Protein 6I31 (pdb70)

Nearest PDB structures (foldseek):
  6i31-assembly1_A  TM=1.019E+00  e=2.380E-09  Rhipicephalus sanguineus
  6i31-assembly2_B  TM=8.993E-01  e=2.709E-07  Rhipicephalus sanguineus
  6qjb-assembly1_A  TM=8.035E-01  e=1.403E-04  Rhipicephalus sanguineus
  6i31-assembly2_B  TM=1.023E+00  e=2.689E-08  Rhipicephalus sanguineus
  6i31-assembly1_A  TM=8.993E-01  e=1.744E-07  Rhipicephalus sanguineus

Radius of gyration: 15.14 Å; Cα contacts (8 Å, |Δi|>4): 186; chains: 2; bounding box: 41×32×37 Å

Organism: Rhipicephalus sanguineus (NCBI:txid34632)

Foldseek 3Di:
DPVQKDKAFPPAKDFPPDPPEDPQWDFDDDDPGRIGGIIHMDGDDDDDDPDDDD/DCPLQKDKDFPPAKDFPPDPPEDPQWDFDDDDPDRIGGIIHMDTD

Secondary structure (DSSP, 8-state):
-GGGEEEEEEEEEEETTS--SPTT-EEE--TT-SEEEEEEEEE------S----/--GGGEEEEEEEEEEETTS--SPTT-EEE--TT-SEEEEEEEEE-

Sequence (99 aa):
GADNFDVVSCNKNCTSGQNECPEGCFCGLLGQNKKGHCYKIIGNLSGEPPVVRRDGADNFDVVSCNKNCTSGQNECPEGCFCGLLGQNKKGHCYKIIGN

B-factor: mean 42.27, std 18.4, range [10.07, 120.67]

Solvent-accessible surface area: 7712 Å² total; per-residue (Å²): 46,17,140,98,37,76,13,48,24,20,137,93,106,3,37,52,89,116,169,58,31,51,171,77,27,44,42,6,51,149,63,180,86,161,160,11,84,0,8,79,50,58,33,111,156,100,74,124,84,140,106,115,219,292,128,23,5,111,77,40,62,5,45,47,24,134,86,98,6,47,55,83,110,159,67,33,56,179,58,26,75,37,14,68,107,72,179,80,158,158,10,77,0,11,72,53,72,51,132

GO terms:
  GO:0044509 venom-mediated perturbation of signal transduction (P, IDA)
  GO:0019958 C-X-C chemokine binding (F, IDA)

Structure (mmCIF, N/CA/C/O backbone):
data_6I31
#
_entry.id   6I31
#
_cell.length_a   55.090
_cell.length_b   55.090
_cell.length_c   71.040
_cell.angle_alpha   90.00
_cell.angle_beta   90.00
_cell.angle_gamma   120.00
#
_symmetry.space_group_name_H-M   'P 31 2 1'
#
loop_
_entity.id
_entity.type
_entity.pdbx_description
1 polymer Evasin-3
2 non-polymer 'CADMIUM ION'
3 water water
#
loop_
_atom_site.group_PDB
_atom_site.id
_atom_site.type_symbol
_atom_site.label_atom_id
_atom_site.label_alt_id
_atom_site.label_comp_id
_atom_site.label_asym_id
_atom_site.label_entity_id
_atom_site.label_seq_id
_atom_site.pdbx_PDB_ins_code
_atom_site.Cartn_x
_atom_site.Cartn_y
_atom_site.Cartn_z
_atom_site.occupancy
_atom_site.B_iso_or_equiv
_atom_site.auth_seq_id
_atom_site.auth_comp_id
_atom_site.auth_asym_id
_atom_site.auth_atom_id
_atom_site.pdbx_PDB_model_num
ATOM 1 N N . GLY A 1 13 ? 4.918 11.835 8.523 1.00 45.47 13 GLY A N 1
ATOM 2 C CA . GLY A 1 13 ? 6.240 12.254 8.071 1.00 43.02 13 GLY A CA 1
ATOM 3 C C . GLY A 1 13 ? 6.603 13.688 8.416 1.00 42.39 13 GLY A C 1
ATOM 4 O O . GLY A 1 13 ? 7.361 14.319 7.680 1.00 41.43 13 GLY A O 1
ATOM 5 N N . ALA A 1 14 ? 6.094 14.216 9.546 1.00 38.36 14 ALA A N 1
ATOM 6 C CA . ALA A 1 14 ? 6.367 15.600 9.997 1.00 37.21 14 ALA A CA 1
ATOM 7 C C . ALA A 1 14 ? 7.864 15.876 10.152 1.00 39.06 14 ALA A C 1
ATOM 8 O O . ALA A 1 14 ? 8.325 16.995 9.877 1.00 35.91 14 ALA A O 1
ATOM 10 N N . ASP A 1 15 ? 8.611 14.828 10.563 1.00 36.38 15 ASP A N 1
ATOM 11 C CA . ASP A 1 15 ? 10.047 14.864 10.768 1.00 36.98 15 ASP A CA 1
ATOM 12 C C . ASP A 1 15 ? 10.820 14.938 9.462 1.00 37.74 15 ASP A C 1
ATOM 13 O O . ASP A 1 15 ? 12.046 15.030 9.496 1.00 37.17 15 ASP A O 1
ATOM 18 N N . ASN A 1 16 ? 10.115 14.901 8.316 1.00 33.54 16 ASN A N 1
ATOM 19 C CA . ASN A 1 16 ? 10.777 15.036 7.015 1.00 33.50 16 ASN A CA 1
ATOM 20 C C . ASN A 1 16 ? 10.815 16.481 6.549 1.00 34.20 16 ASN A C 1
ATOM 21 O O . ASN A 1 16 ? 11.459 16.739 5.533 1.00 34.25 16 ASN A O 1
ATOM 26 N N . PHE A 1 17 ? 10.134 17.409 7.250 1.00 26.57 17 PHE A N 1
ATOM 27 C CA . PHE A 1 17 ? 9.987 18.784 6.764 1.00 25.57 17 PHE A CA 1
ATOM 28 C C . PHE A 1 17 ? 10.556 19.860 7.637 1.00 27.85 17 PHE A C 1
ATOM 29 O O . PHE A 1 17 ? 10.472 19.790 8.859 1.00 28.03 17 PHE A O 1
ATOM 37 N N . ASP A 1 18 ? 11.185 20.838 6.991 1.00 23.62 18 ASP A N 1
ATOM 38 C CA . ASP A 1 18 ? 11.793 21.987 7.643 1.00 23.88 18 ASP A CA 1
ATOM 39 C C . ASP A 1 18 ? 11.125 23.291 7.205 1.00 27.37 18 ASP A C 1
ATOM 40 O O . ASP A 1 18 ? 10.605 23.377 6.104 1.00 24.96 18 ASP A O 1
ATOM 45 N N . VAL A 1 19 ? 11.134 24.303 8.081 1.00 23.88 19 VAL A N 1
ATOM 46 C CA . VAL A 1 19 ? 10.616 25.632 7.721 1.00 23.25 19 VAL A CA 1
ATOM 47 C C . VAL A 1 19 ? 11.815 26.451 7.261 1.00 27.63 19 VAL A C 1
ATOM 48 O O . VAL A 1 19 ? 12.844 26.462 7.932 1.00 29.33 19 VAL A O 1
ATOM 52 N N . VAL A 1 20 ? 11.687 27.136 6.148 1.00 24.59 20 VAL A N 1
ATOM 53 C CA . VAL A 1 20 ? 12.771 27.961 5.637 1.00 26.37 20 VAL A CA 1
ATOM 54 C C . VAL A 1 20 ? 12.221 29.330 5.248 1.00 30.73 20 VAL A C 1
ATOM 55 O O . VAL A 1 20 ? 11.015 29.484 5.032 1.00 27.04 20 VAL A O 1
ATOM 59 N N . SER A 1 21 ? 13.125 30.304 5.077 1.00 28.84 21 SER A N 1
ATOM 60 C CA . SER A 1 21 ? 12.741 31.643 4.660 1.00 28.30 21 SER A CA 1
ATOM 61 C C . SER A 1 21 ? 12.250 31.702 3.226 1.00 33.00 21 SER A C 1
ATOM 62 O O . SER A 1 21 ? 12.734 30.983 2.346 1.00 31.45 21 SER A O 1
ATOM 65 N N . CYS A 1 22 ? 11.274 32.567 2.997 1.00 30.93 22 CYS A N 1
ATOM 66 C CA . CYS A 1 22 ? 10.701 32.843 1.691 1.00 35.93 22 CYS A CA 1
ATOM 67 C C . CYS A 1 22 ? 11.038 34.312 1.323 1.00 39.47 22 CYS A C 1
ATOM 68 O O . CYS A 1 22 ? 10.450 34.927 0.439 1.00 39.89 22 CYS A O 1
ATOM 71 N N . ASN A 1 23 ? 12.064 34.842 2.035 1.00 36.22 23 ASN A N 1
ATOM 72 C CA . ASN A 1 23 ? 12.747 36.132 1.931 1.00 37.14 23 ASN A CA 1
ATOM 73 C C . ASN A 1 23 ? 11.861 37.354 1.672 1.00 41.97 23 ASN A C 1
ATOM 74 O O . ASN A 1 23 ? 12.104 38.103 0.722 1.00 43.90 23 ASN A O 1
ATOM 79 N N . LYS A 1 24 ? 10.890 37.612 2.558 1.00 35.73 24 LYS A N 1
ATOM 80 C CA . LYS A 1 24 ? 10.004 38.763 2.408 1.00 34.43 24 LYS A CA 1
ATOM 81 C C . LYS A 1 24 ? 9.360 39.155 3.752 1.00 36.10 24 LYS A C 1
ATOM 82 O O . LYS A 1 24 ? 8.963 38.269 4.494 1.00 34.86 24 LYS A O 1
ATOM 88 N N . ASN A 1 25 ? 9.244 40.469 4.043 1.00 32.52 25 ASN A N 1
ATOM 89 C CA . ASN A 1 25 ? 8.549 40.936 5.247 1.00 32.56 25 ASN A CA 1
ATOM 90 C C . ASN A 1 25 ? 7.052 40.864 4.947 1.00 35.76 25 ASN A C 1
ATOM 91 O O . ASN A 1 25 ? 6.636 40.969 3.789 1.00 34.96 25 ASN A O 1
ATOM 96 N N . CYS A 1 26 ? 6.240 40.695 5.981 1.00 29.11 26 CYS A N 1
ATOM 97 C CA . CYS A 1 26 ? 4.802 40.632 5.813 1.00 28.17 26 CYS A CA 1
ATOM 98 C C . CYS A 1 26 ? 4.119 41.164 7.058 1.00 33.25 26 CYS A C 1
ATOM 99 O O . CYS A 1 26 ? 4.723 41.239 8.136 1.00 30.34 26 CYS A O 1
ATOM 102 N N . THR A 1 27 ? 2.859 41.559 6.908 1.00 33.14 27 THR A N 1
ATOM 103 C CA . THR A 1 27 ? 2.040 42.011 8.032 1.00 33.88 27 THR A CA 1
ATOM 104 C C . THR A 1 27 ? 0.792 41.169 7.997 1.00 41.50 27 THR A C 1
ATOM 105 O O . THR A 1 27 ? 0.306 40.859 6.910 1.00 42.63 27 THR A O 1
ATOM 109 N N . SER A 1 28 ? 0.270 40.806 9.171 1.00 40.09 28 SER A N 1
ATOM 110 C CA . SER A 1 28 ? -0.946 40.022 9.317 1.00 42.52 28 SER A CA 1
ATOM 111 C C . SER A 1 28 ? -2.142 40.754 8.694 1.00 55.05 28 SER A C 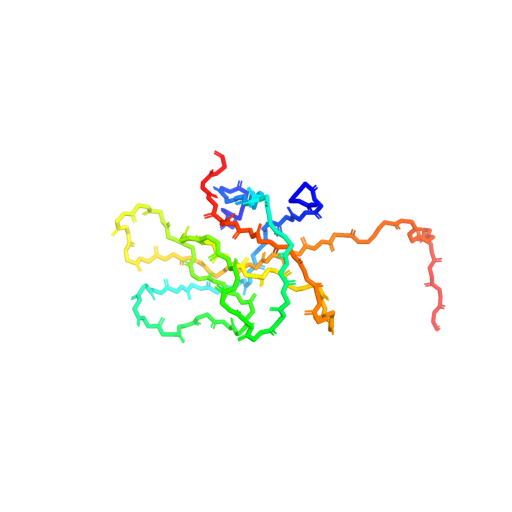1
ATOM 112 O O . SER A 1 28 ? -2.208 41.996 8.741 1.00 55.04 28 SER A O 1
ATOM 115 N N . GLY A 1 29 ? -3.075 39.980 8.143 1.00 56.03 29 GLY A N 1
ATOM 116 C CA . GLY A 1 29 ? -4.297 40.525 7.559 1.00 59.36 29 GLY A CA 1
ATOM 117 C C . GLY A 1 29 ? -4.193 40.852 6.088 1.00 67.70 29 GLY A C 1
ATOM 118 O O . GLY A 1 29 ? -5.181 40.720 5.362 1.00 69.93 29 GLY A O 1
AT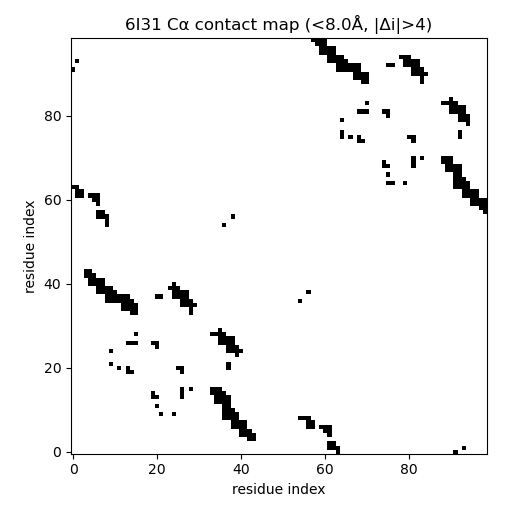OM 119 N N . GLN A 1 30 ? -2.999 41.288 5.641 1.00 64.41 30 GLN A N 1
ATOM 120 C CA . GLN A 1 30 ? -2.720 41.611 4.243 1.00 65.55 30 GLN A CA 1
ATOM 121 C C . GLN A 1 30 ? -2.230 40.329 3.566 1.00 69.25 30 GLN A C 1
ATOM 122 O O . GLN A 1 30 ? -1.420 39.615 4.156 1.00 68.67 30 GLN A O 1
ATOM 128 N N . ASN A 1 31 ? -2.720 40.003 2.357 1.00 65.86 31 ASN A N 1
ATOM 129 C CA . ASN A 1 31 ? -2.236 38.790 1.679 1.00 63.66 31 ASN A CA 1
ATOM 130 C C . ASN A 1 31 ? -0.883 39.111 1.025 1.00 60.63 31 ASN A C 1
ATOM 131 O O . ASN A 1 31 ? -0.779 39.218 -0.193 1.00 60.71 31 ASN A O 1
ATOM 136 N N . GLU A 1 32 ? 0.143 39.311 1.862 1.00 51.60 32 GLU A N 1
ATOM 137 C CA . GLU A 1 32 ? 1.467 39.729 1.419 1.00 50.25 32 GLU A CA 1
ATOM 138 C C . GLU A 1 32 ? 2.468 38.624 1.087 1.00 48.00 32 GLU A C 1
ATOM 139 O O . GLU A 1 32 ? 3.458 38.906 0.415 1.00 49.18 32 GLU A O 1
ATOM 145 N N . CYS A 1 33 ? 2.261 37.399 1.553 1.00 38.01 33 CYS A N 1
ATOM 146 C CA . CYS A 1 33 ? 3.248 36.371 1.253 1.00 33.38 33 CYS A CA 1
ATOM 147 C C . CYS A 1 33 ? 3.046 35.724 -0.100 1.00 37.17 33 CYS A C 1
ATOM 148 O O . CYS A 1 33 ? 1.898 35.547 -0.506 1.00 36.97 33 CYS A O 1
ATOM 151 N N . PRO A 1 34 ? 4.134 35.308 -0.785 1.00 33.71 34 PRO A N 1
ATOM 152 C CA . PRO A 1 34 ? 3.959 34.577 -2.055 1.00 35.11 34 PRO A CA 1
ATOM 153 C C . PRO A 1 34 ? 3.192 33.284 -1.804 1.00 36.07 34 PRO A C 1
ATOM 154 O O . PRO A 1 34 ? 3.206 32.748 -0.703 1.00 32.60 34 PRO A O 1
ATOM 158 N N . GLU A 1 35 ? 2.527 32.772 -2.832 1.00 33.00 35 GLU A N 1
ATOM 159 C CA . GLU A 1 35 ? 1.708 31.557 -2.749 1.00 31.73 35 GLU A CA 1
ATOM 160 C C . GLU A 1 35 ? 2.609 30.391 -2.320 1.00 31.10 35 GLU A C 1
ATOM 161 O O . GLU A 1 35 ? 3.727 30.306 -2.790 1.00 31.70 35 GLU A O 1
ATOM 167 N N . GLY A 1 36 ? 2.168 29.545 -1.398 1.00 27.66 36 GLY A N 1
ATOM 168 C CA . GLY A 1 36 ? 3.038 28.455 -0.926 1.00 26.22 36 GLY A CA 1
ATOM 169 C C . GLY A 1 36 ? 3.903 28.826 0.269 1.00 26.16 36 GLY A C 1
ATOM 170 O O . GLY A 1 36 ? 4.649 27.983 0.800 1.00 24.81 36 GLY A O 1
ATOM 171 N N . CYS A 1 37 ? 3.815 30.111 0.676 1.00 22.24 37 CYS A N 1
ATOM 172 C CA . CYS A 1 37 ? 4.480 30.663 1.859 1.00 23.53 37 CYS A CA 1
ATOM 173 C C . CYS A 1 37 ? 3.446 31.089 2.873 1.00 28.63 37 CYS A C 1
ATOM 174 O O . CYS A 1 37 ? 2.290 31.329 2.521 1.00 29.52 37 CYS A O 1
ATOM 177 N N . PHE A 1 38 ? 3.885 31.283 4.111 1.00 22.28 38 PHE A N 1
ATOM 178 C CA . PHE A 1 38 ? 3.012 31.778 5.151 1.00 21.94 38 PHE A CA 1
ATOM 179 C C . PHE A 1 38 ? 3.654 32.956 5.857 1.00 25.58 38 PHE A C 1
ATOM 180 O O . PHE A 1 38 ? 4.871 33.015 5.980 1.00 22.50 38 PHE A O 1
ATOM 188 N N . CYS A 1 39 ? 2.825 33.854 6.385 1.00 24.08 39 CYS A N 1
ATOM 189 C CA . CYS A 1 39 ? 3.335 34.938 7.197 1.00 23.94 39 CYS A CA 1
ATOM 190 C C . CYS A 1 39 ? 3.476 34.445 8.644 1.00 25.17 39 CYS A C 1
ATOM 191 O O . CYS A 1 39 ? 2.468 34.156 9.281 1.00 24.49 39 CYS A O 1
ATOM 194 N N . GLY A 1 40 ? 4.715 34.292 9.110 1.00 21.99 40 GLY A N 1
ATOM 195 C CA . GLY A 1 40 ? 5.029 33.809 10.452 1.00 21.18 40 GLY A CA 1
ATOM 196 C C . GLY A 1 40 ? 5.193 34.979 11.398 1.00 24.47 40 GLY A C 1
ATOM 197 O O . GLY A 1 40 ? 6.064 35.833 11.201 1.00 22.79 40 GLY A O 1
ATOM 198 N N . LEU A 1 41 ? 4.358 35.015 12.436 1.00 23.88 41 LEU A N 1
ATOM 199 C CA . LEU A 1 41 ? 4.357 36.120 13.397 1.00 23.51 41 LEU A CA 1
ATOM 200 C C . LEU A 1 41 ? 4.603 35.555 14.768 1.00 26.95 41 LEU A C 1
ATOM 201 O O . LEU A 1 41 ? 4.168 34.441 15.065 1.00 26.72 41 LEU A O 1
ATOM 206 N N . LEU A 1 42 ? 5.253 36.334 15.591 1.00 23.59 42 LEU A N 1
ATOM 207 C CA . LEU A 1 42 ? 5.523 35.977 16.979 1.00 25.37 42 LEU A CA 1
ATOM 208 C C . LEU A 1 42 ? 4.434 36.604 17.855 1.00 28.02 42 LEU A C 1
ATOM 209 O O . LEU A 1 42 ? 4.269 37.833 17.891 1.00 24.77 42 LEU A O 1
ATOM 214 N N . GLY A 1 43 ? 3.647 35.746 18.500 1.00 24.66 43 GLY A N 1
ATOM 215 C CA . GLY A 1 43 ? 2.613 36.189 19.426 1.00 25.65 43 GLY A CA 1
ATOM 216 C C . GLY A 1 43 ? 1.593 37.147 18.840 1.00 26.85 43 GLY A C 1
ATOM 217 O O . GLY A 1 43 ? 0.987 36.851 17.815 1.00 25.35 43 GLY A O 1
ATOM 218 N N . GLN A 1 44 ? 1.454 38.321 19.448 1.00 23.13 44 GLN A N 1
ATOM 219 C CA . GLN A 1 44 ? 0.495 39.347 19.026 1.00 23.33 44 GLN A CA 1
ATOM 220 C C . GLN A 1 44 ? 1.086 40.394 18.032 1.00 27.14 44 GLN A C 1
ATOM 221 O O . GLN A 1 44 ? 0.388 41.328 17.652 1.00 25.73 44 GLN A O 1
ATOM 227 N N . ASN A 1 45 ? 2.344 40.213 17.603 1.00 23.82 45 ASN A N 1
ATOM 228 C CA . ASN A 1 45 ? 2.986 41.119 16.646 1.00 25.17 45 ASN A CA 1
ATOM 229 C C . ASN A 1 45 ? 2.222 41.155 15.344 1.00 27.93 45 ASN A C 1
ATOM 230 O O . ASN A 1 45 ? 1.749 40.104 14.894 1.00 25.99 45 ASN A O 1
ATOM 235 N N . LYS A 1 46 ? 2.034 42.356 14.774 1.00 26.21 46 LYS A N 1
ATOM 236 C CA . LYS A 1 46 ? 1.364 42.481 13.468 1.00 26.05 46 LYS A CA 1
ATOM 237 C C . LYS A 1 46 ? 2.376 42.226 12.344 1.00 29.11 46 LYS A C 1
ATOM 238 O O . LYS A 1 46 ? 1.954 41.923 11.229 1.00 29.32 46 LYS A O 1
ATOM 244 N N . LYS A 1 47 ? 3.693 42.410 12.591 1.00 24.44 47 LYS A N 1
ATOM 245 C CA . LYS A 1 47 ? 4.716 42.278 11.536 1.00 25.16 47 LYS A CA 1
ATOM 246 C C . LYS A 1 47 ? 5.585 41.047 11.731 1.00 28.05 47 LYS A C 1
ATOM 247 O O . LYS A 1 47 ? 5.976 40.734 12.857 1.00 25.71 47 LYS A O 1
ATOM 253 N N . GLY A 1 48 ? 5.875 40.367 10.632 1.00 26.87 48 GLY A N 1
ATOM 254 C CA . GLY A 1 48 ? 6.682 39.155 10.654 1.00 25.23 48 GLY A CA 1
ATOM 255 C C . GLY A 1 48 ? 7.407 38.930 9.344 1.00 27.73 48 GLY A C 1
ATOM 256 O O . GLY A 1 48 ? 7.788 39.882 8.657 1.00 25.59 48 GLY A O 1
ATOM 257 N N . HIS A 1 49 ? 7.651 37.665 9.021 1.00 24.76 49 HIS A N 1
ATOM 258 C CA . HIS A 1 49 ? 8.372 37.295 7.808 1.00 25.65 49 HIS A CA 1
ATOM 259 C C . HIS A 1 49 ? 7.688 36.146 7.119 1.00 26.99 49 HIS A C 1
ATOM 260 O O . HIS A 1 49 ? 6.979 35.369 7.760 1.00 25.18 49 HIS A O 1
ATOM 267 N N . CYS A 1 50 ? 7.897 36.042 5.812 1.00 23.76 50 CYS A N 1
ATOM 268 C CA . CYS A 1 50 ? 7.369 34.959 5.000 1.00 23.63 50 CYS A CA 1
ATOM 269 C C . CYS A 1 50 ? 8.259 33.745 5.108 1.00 26.22 50 CYS A C 1
ATOM 270 O O . CYS A 1 50 ? 9.480 33.849 4.984 1.00 25.49 50 CYS A O 1
ATOM 273 N N . TYR A 1 51 ? 7.626 32.576 5.327 1.00 22.00 51 TYR A N 1
ATOM 274 C CA . TYR A 1 51 ? 8.345 31.306 5.422 1.00 21.05 51 TYR A CA 1
ATOM 275 C C . TYR A 1 51 ? 7.666 30.287 4.533 1.00 23.55 51 TYR A C 1
ATOM 276 O O . TYR A 1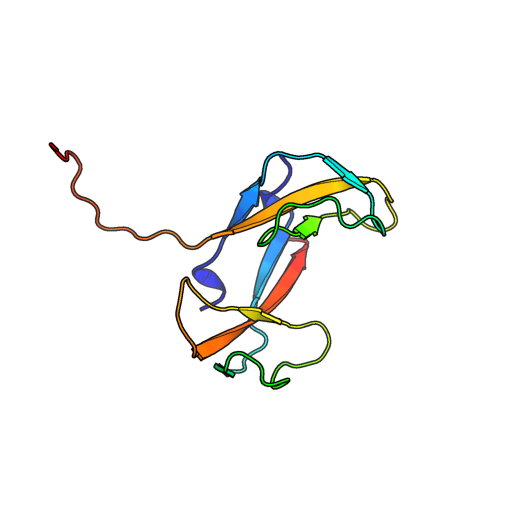 51 ? 6.520 30.495 4.155 1.00 22.78 51 TYR A O 1
ATOM 285 N N . LYS A 1 52 ? 8.295 29.133 4.356 1.00 21.11 52 LYS A N 1
ATOM 286 C CA . LYS A 1 52 ? 7.724 28.012 3.584 1.00 19.93 52 LYS A CA 1
ATOM 287 C C . LYS A 1 52 ? 8.273 26.707 4.106 1.00 22.32 52 LYS A C 1
ATOM 288 O O . LYS A 1 52 ? 9.302 26.685 4.790 1.00 20.64 52 LYS A O 1
ATOM 294 N N . ILE A 1 53 ? 7.561 25.626 3.827 1.00 17.92 53 ILE A N 1
ATOM 295 C CA . ILE A 1 53 ? 7.920 24.303 4.271 1.00 18.03 53 ILE A CA 1
ATOM 296 C C . ILE A 1 53 ? 8.529 23.554 3.120 1.00 18.13 53 ILE A C 1
ATOM 297 O O . ILE A 1 53 ? 7.949 23.482 2.035 1.00 19.01 53 ILE A O 1
ATOM 302 N N . ILE A 1 54 ? 9.700 22.957 3.367 1.00 17.64 54 ILE A N 1
ATOM 303 C CA . ILE A 1 54 ? 10.342 22.141 2.342 1.00 18.49 54 ILE A CA 1
ATOM 304 C C . ILE A 1 54 ? 10.776 20.832 2.951 1.00 21.55 54 ILE A C 1
ATOM 305 O O . ILE A 1 54 ? 10.949 20.724 4.179 1.00 21.20 54 ILE A O 1
ATOM 310 N N . GLY A 1 55 ? 10.964 19.863 2.086 1.00 19.07 55 GLY A N 1
ATOM 311 C CA . GLY A 1 55 ? 11.539 18.573 2.429 1.00 19.68 55 GLY A CA 1
ATOM 312 C C . GLY A 1 55 ? 12.813 18.420 1.622 1.00 22.69 55 GLY A C 1
ATOM 313 O O . GLY A 1 55 ? 12.838 18.764 0.443 1.00 21.95 55 GLY A O 1
ATOM 314 N N . ASN A 1 56 ? 13.864 17.874 2.211 1.00 18.35 56 ASN A N 1
ATOM 315 C CA . ASN A 1 56 ? 15.086 17.655 1.471 1.00 20.20 56 ASN A CA 1
ATOM 316 C C . ASN A 1 56 ? 15.093 16.286 0.858 1.00 24.93 56 ASN A C 1
ATOM 317 O O . ASN A 1 56 ? 14.740 15.309 1.514 1.00 24.57 56 ASN A O 1
ATOM 322 N N . LEU A 1 57 ? 15.541 16.201 -0.396 1.00 20.73 57 LEU A N 1
ATOM 323 C CA . LEU A 1 57 ? 15.778 14.920 -0.998 1.00 19.54 57 LEU A CA 1
ATOM 324 C C . LEU A 1 57 ? 17.302 14.650 -0.841 1.00 24.47 57 LEU A C 1
ATOM 325 O O . LEU A 1 57 ? 18.128 15.497 -1.233 1.00 23.23 57 LEU A O 1
ATOM 330 N N . SER A 1 58 ? 17.698 13.519 -0.204 1.00 24.96 58 SER A N 1
ATOM 331 C CA . SER A 1 58 ? 19.149 13.272 -0.047 1.00 24.95 58 SER A CA 1
ATOM 332 C C . SER A 1 58 ? 19.579 12.167 -0.994 1.00 28.99 58 SER A C 1
ATOM 333 O O . SER A 1 58 ? 18.722 11.527 -1.591 1.00 30.53 58 SER A O 1
ATOM 336 N N . GLY A 1 59 ? 20.886 11.947 -1.117 1.00 24.85 59 GLY A N 1
ATOM 337 C CA . GLY A 1 59 ? 21.410 10.875 -1.944 1.00 25.84 59 GLY A CA 1
ATOM 338 C C . GLY A 1 59 ? 22.076 11.352 -3.205 1.00 31.24 59 GLY A C 1
ATOM 339 O O . GLY A 1 59 ? 22.649 10.531 -3.914 1.00 30.90 59 GLY A O 1
ATOM 340 N N . GLU A 1 60 ? 21.988 12.680 -3.505 1.00 26.57 60 GLU A N 1
ATOM 341 C CA . GLU A 1 60 ? 22.605 13.275 -4.716 1.00 26.72 60 GLU A CA 1
ATOM 342 C C . GLU A 1 60 ? 24.098 12.875 -4.796 1.00 30.38 60 GLU A C 1
ATOM 343 O O . GLU A 1 60 ? 24.768 12.929 -3.778 1.00 29.24 60 GLU A O 1
ATOM 349 N N . PRO A 1 61 ? 24.652 12.543 -5.988 1.00 30.16 61 PRO A N 1
ATOM 350 C CA . PRO A 1 61 ? 26.100 12.262 -6.068 1.00 30.22 61 PRO A CA 1
ATOM 351 C C . PRO A 1 61 ? 26.867 13.570 -5.792 1.00 32.59 61 PRO A C 1
ATOM 352 O O . PRO A 1 61 ? 26.255 14.636 -5.951 1.00 28.06 61 PRO A O 1
ATOM 356 N N . PRO A 1 62 ? 28.161 13.548 -5.388 1.00 32.98 62 PRO A N 1
ATOM 357 C CA . PRO A 1 62 ? 28.859 14.819 -5.082 1.00 32.57 62 PRO A CA 1
ATOM 358 C C . PRO A 1 62 ? 29.065 15.785 -6.252 1.00 32.47 62 PRO A C 1
ATOM 359 O O . PRO A 1 62 ? 29.186 16.988 -6.030 1.00 31.16 62 PRO A O 1
ATOM 363 N N . VAL A 1 63 ? 29.143 15.259 -7.473 1.00 27.20 63 VAL A N 1
ATOM 364 C CA . VAL A 1 63 ? 29.399 16.026 -8.701 1.00 28.03 63 VAL A CA 1
ATOM 365 C C . VAL A 1 63 ? 28.403 15.652 -9.771 1.00 30.05 63 VAL A C 1
ATOM 366 O O . VAL A 1 63 ? 28.212 14.467 -10.042 1.00 31.50 63 VAL A O 1
ATOM 370 N N . VAL A 1 64 ? 27.793 16.654 -10.410 1.00 25.31 64 VAL A N 1
ATOM 371 C CA . VAL A 1 64 ? 26.873 16.435 -11.524 1.00 24.44 64 VAL A CA 1
ATOM 372 C C . VAL A 1 64 ? 27.290 17.362 -12.649 1.00 28.08 64 VAL A C 1
ATOM 373 O O . VAL A 1 64 ? 27.415 18.567 -12.421 1.00 24.87 64 VAL A O 1
ATOM 377 N N . ARG A 1 65 ? 27.448 16.806 -13.871 1.00 25.02 65 ARG A N 1
ATOM 378 C CA . ARG A 1 65 ? 27.755 17.569 -15.084 1.00 27.21 65 ARG A CA 1
ATOM 379 C C . ARG A 1 65 ? 26.510 17.598 -15.981 1.00 33.62 65 ARG A C 1
ATOM 380 O O . ARG A 1 65 ? 25.865 16.570 -16.185 1.00 34.35 65 ARG A O 1
ATOM 388 N N . ARG A 1 66 ? 26.155 18.774 -16.462 1.00 30.71 66 ARG A N 1
ATOM 389 C CA . ARG A 1 66 ? 25.021 18.959 -1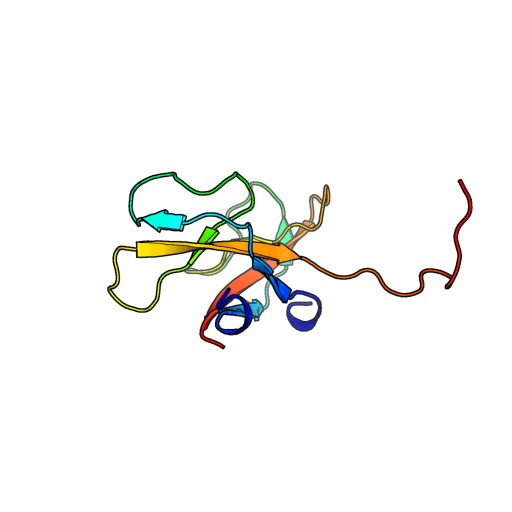7.372 1.00 31.95 66 ARG A CA 1
ATOM 390 C C . ARG A 1 66 ? 25.471 19.361 -18.779 1.00 42.69 66 ARG A C 1
ATOM 391 O O . ARG A 1 66 ? 26.662 19.709 -18.965 1.00 40.05 66 ARG A O 1
ATOM 400 N N . ASP B 1 12 ? 17.100 34.832 9.823 1.00 67.77 12 ASP B N 1
ATOM 401 C CA . ASP B 1 12 ? 15.748 34.805 9.266 1.00 63.29 12 ASP B CA 1
ATOM 402 C C . ASP B 1 12 ? 14.659 34.459 10.296 1.00 58.76 12 ASP B C 1
ATOM 403 O O . ASP B 1 12 ? 13.513 34.886 10.148 1.00 55.88 12 ASP B O 1
ATOM 408 N N . GLY B 1 13 ? 15.022 33.682 11.308 1.00 51.19 13 GLY B N 1
ATOM 409 C CA . GLY B 1 13 ? 14.081 33.245 12.331 1.00 46.58 13 GLY B CA 1
ATOM 410 C C . GLY B 1 13 ? 13.220 32.063 11.922 1.00 43.65 13 GLY B C 1
ATOM 411 O O . GLY B 1 13 ? 12.286 31.716 12.644 1.00 40.00 13 GLY B O 1
ATOM 412 N N . ALA B 1 14 ? 13.510 31.424 10.756 1.00 40.03 14 ALA B N 1
ATOM 413 C CA . ALA B 1 14 ? 12.771 30.248 10.273 1.00 36.66 14 ALA B CA 1
ATOM 414 C C . ALA B 1 14 ? 12.850 29.074 11.262 1.00 40.70 14 ALA B C 1
ATOM 415 O O . ALA B 1 14 ? 11.869 28.353 11.441 1.00 35.70 14 ALA B O 1
ATOM 417 N N . ASP B 1 15 ? 14.010 28.924 11.940 1.00 41.70 15 ASP B N 1
ATOM 418 C CA . ASP B 1 15 ? 14.260 27.871 12.938 1.00 42.38 15 ASP B CA 1
ATOM 419 C C . ASP B 1 15 ? 13.302 27.927 14.142 1.00 44.54 15 ASP B C 1
ATOM 420 O O . ASP B 1 15 ? 13.212 26.962 14.902 1.00 44.80 15 ASP B O 1
ATOM 425 N N . ASN B 1 16 ? 12.591 29.050 14.314 1.00 39.14 16 ASN B N 1
ATOM 426 C CA . ASN B 1 16 ? 11.652 29.248 15.419 1.00 37.05 16 ASN B CA 1
ATOM 427 C C . ASN B 1 16 ? 10.305 28.587 15.193 1.00 36.96 16 ASN B C 1
ATOM 428 O O . ASN B 1 16 ? 9.475 28.547 16.105 1.00 35.37 16 ASN B O 1
ATOM 433 N N . PHE B 1 17 ? 10.088 28.063 13.984 1.00 31.35 17 PHE B N 1
ATOM 434 C CA . PHE B 1 17 ? 8.868 27.384 13.606 1.00 28.69 17 PHE B CA 1
ATOM 435 C C . PHE B 1 17 ? 9.210 25.965 13.276 1.00 34.52 17 PHE B C 1
ATOM 436 O O . PHE B 1 17 ? 10.307 25.689 12.771 1.00 33.74 17 PHE B O 1
ATOM 444 N N . ASP B 1 18 ? 8.263 25.073 13.531 1.00 31.42 18 ASP B N 1
ATOM 445 C CA . ASP B 1 18 ? 8.399 23.662 13.197 1.00 32.12 18 ASP B CA 1
ATOM 446 C C . ASP B 1 18 ? 7.080 23.093 12.724 1.00 34.24 18 ASP B C 1
ATOM 447 O O . ASP B 1 18 ? 6.023 23.655 13.014 1.00 34.28 18 ASP B O 1
ATOM 452 N N . VAL B 1 19 ? 7.144 21.974 11.998 1.00 29.47 19 VAL B N 1
ATOM 453 C CA . VAL B 1 19 ? 5.982 21.284 11.453 1.00 29.42 19 VAL B CA 1
ATOM 454 C C . VAL B 1 19 ? 5.723 20.035 12.287 1.00 35.79 19 VAL B C 1
ATOM 455 O O . VAL B 1 19 ? 6.640 19.242 12.539 1.00 36.21 19 VAL B O 1
ATOM 459 N N . VAL B 1 20 ? 4.476 19.854 12.715 1.00 33.07 20 VAL B N 1
ATOM 460 C CA . VAL B 1 20 ?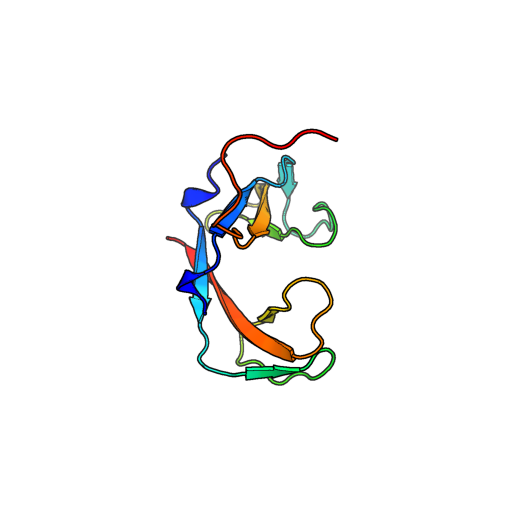 4.129 18.685 13.516 1.00 35.64 20 VAL B CA 1
ATOM 461 C C . VAL B 1 20 ? 2.973 17.927 12.878 1.00 38.98 20 VAL B C 1
ATOM 462 O O . VAL B 1 20 ? 2.150 18.527 12.170 1.00 32.63 20 VAL B O 1
ATOM 466 N N . SER B 1 21 ? 2.906 16.609 13.157 1.00 38.63 21 SER B N 1
ATOM 467 C CA . SER B 1 21 ? 1.863 15.756 12.614 1.00 39.15 21 SER B CA 1
ATOM 468 C C . SER B 1 21 ? 0.594 15.873 13.396 1.00 43.09 21 SER B C 1
ATOM 469 O O . SER B 1 21 ? 0.610 15.942 14.632 1.00 43.36 21 SER B O 1
ATOM 472 N N . CYS B 1 22 ? -0.516 15.817 12.675 1.00 40.67 22 CYS B N 1
ATOM 473 C CA . CYS B 1 22 ? -1.840 15.805 13.288 1.00 43.87 22 CYS B CA 1
ATOM 474 C C . CYS B 1 22 ? -2.468 14.421 13.207 1.00 50.37 22 CYS B C 1
ATOM 475 O O . CYS B 1 22 ? -3.652 14.244 13.496 1.00 53.07 22 CYS B O 1
ATOM 478 N N . ASN B 1 23 ? -1.632 13.436 12.850 1.00 47.35 23 ASN B N 1
ATOM 479 C CA . ASN B 1 23 ? -1.906 11.995 12.787 1.00 50.89 23 ASN B CA 1
ATOM 480 C C . ASN B 1 23 ? -3.154 11.641 11.975 1.00 55.36 23 ASN B C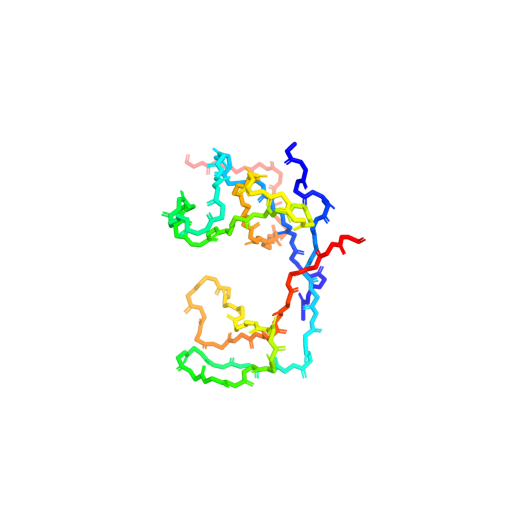 1
ATOM 481 O O . ASN B 1 23 ? -4.045 10.936 12.449 1.00 59.25 23 ASN B O 1
ATOM 486 N N . LYS B 1 24 ? -3.195 12.147 10.733 1.00 48.80 24 LYS B N 1
ATOM 487 C CA . LYS B 1 24 ? -4.257 11.887 9.766 1.00 49.13 24 LYS B CA 1
ATOM 488 C C . LYS B 1 24 ? -3.715 12.042 8.358 1.00 50.18 24 LYS B C 1
ATOM 489 O O . LYS B 1 24 ? -3.001 13.007 8.059 1.00 46.76 24 LYS B O 1
ATOM 495 N N . ASN B 1 25 ? -4.057 11.078 7.506 1.00 47.91 25 ASN B N 1
ATOM 496 C CA . ASN B 1 25 ? -3.774 11.059 6.080 1.00 45.90 25 ASN B CA 1
ATOM 497 C C . ASN B 1 25 ? -4.906 11.876 5.485 1.00 48.58 25 ASN B C 1
ATOM 498 O O . ASN B 1 25 ? -6.002 11.896 6.045 1.00 49.84 25 ASN B O 1
ATOM 503 N N . CYS B 1 26 ? -4.654 12.564 4.378 1.00 41.93 26 CYS B N 1
ATOM 504 C CA . CYS B 1 26 ? -5.666 13.414 3.770 1.00 42.40 26 CYS B CA 1
ATOM 505 C C . CYS B 1 26 ? -5.489 13.478 2.264 1.00 46.65 26 CYS B C 1
ATOM 506 O O . CYS B 1 26 ? -4.418 13.176 1.742 1.00 42.52 26 CYS B O 1
ATOM 509 N N . THR B 1 27 ? -6.545 13.906 1.573 1.00 47.42 27 THR B N 1
ATOM 510 C CA . THR B 1 27 ? -6.565 14.038 0.120 1.00 48.20 27 THR B CA 1
ATOM 511 C C . THR B 1 27 ? -6.898 15.487 -0.209 1.00 53.70 27 THR B C 1
ATOM 512 O O . THR B 1 27 ? -7.697 16.101 0.498 1.00 54.73 27 THR B O 1
ATOM 516 N N . SER B 1 28 ? -6.274 16.028 -1.276 1.00 50.80 28 SER B N 1
ATOM 517 C CA . SER B 1 28 ? -6.464 17.386 -1.794 1.00 51.29 28 SER B CA 1
ATOM 518 C C . SER B 1 28 ? -7.950 17.706 -2.023 1.00 60.91 28 SER B C 1
ATOM 519 O O . SER B 1 28 ? -8.690 16.840 -2.494 1.00 63.53 28 SER B O 1
ATOM 522 N N . GLY B 1 29 ? -8.361 18.929 -1.679 1.00 59.14 29 GLY B N 1
ATOM 523 C CA . GLY B 1 29 ? -9.725 19.424 -1.875 1.00 63.29 29 GLY B CA 1
ATOM 524 C C . GLY B 1 29 ? -10.747 19.057 -0.815 1.00 71.78 29 GLY B C 1
ATOM 525 O O . GLY B 1 29 ? -11.750 19.763 -0.648 1.00 74.33 29 GLY B O 1
ATOM 526 N N . GLN B 1 30 ? -10.523 17.931 -0.118 1.00 68.98 30 GLN B N 1
ATOM 527 C CA . GLN B 1 30 ? -11.385 17.441 0.962 1.00 71.91 30 GLN B CA 1
ATOM 528 C C . GLN B 1 30 ? -11.063 18.257 2.233 1.00 74.55 30 GLN B C 1
ATOM 529 O O . GLN B 1 30 ? -10.008 18.885 2.299 1.00 71.45 30 GLN B O 1
ATOM 535 N N . ASN B 1 31 ? -11.959 18.269 3.222 1.00 73.62 31 ASN B N 1
ATOM 536 C CA . ASN B 1 31 ? -11.726 19.001 4.476 1.00 71.74 31 ASN B CA 1
ATOM 537 C C . ASN B 1 31 ? -11.464 17.985 5.602 1.00 71.91 31 ASN B C 1
ATOM 538 O O . ASN B 1 31 ? -12.004 18.113 6.705 1.00 74.11 31 ASN B O 1
ATOM 543 N N . GLU B 1 32 ? -10.632 16.970 5.306 1.00 62.20 32 GLU B N 1
ATOM 544 C CA . GLU B 1 32 ? -10.322 15.855 6.204 1.00 61.04 32 GLU B CA 1
ATOM 545 C C . GLU B 1 32 ? -9.484 16.203 7.434 1.00 56.70 32 GLU B C 1
ATOM 546 O O . GLU B 1 32 ? -9.355 15.362 8.311 1.00 55.44 32 GLU B O 1
ATOM 552 N N . CYS B 1 33 ? -8.850 17.383 7.485 1.00 47.92 33 CYS B N 1
ATOM 553 C CA . CYS B 1 33 ? -7.936 17.681 8.576 1.00 44.22 33 CYS B CA 1
ATOM 554 C C . CYS B 1 33 ? -8.564 18.143 9.887 1.00 47.27 33 CYS B C 1
ATOM 555 O O . CYS B 1 33 ? -9.539 18.895 9.867 1.00 49.28 33 CYS B O 1
ATOM 558 N N . PRO B 1 34 ? -7.910 17.800 11.037 1.00 42.41 34 PRO B N 1
ATOM 559 C CA . PRO B 1 34 ? -8.395 18.285 12.341 1.00 45.80 34 PRO B CA 1
ATOM 560 C C . PRO B 1 34 ? -8.269 19.800 12.415 1.00 49.99 34 PRO B C 1
ATOM 561 O O . PRO B 1 34 ? -7.489 20.393 11.656 1.00 45.11 34 PRO B O 1
ATOM 565 N N . GLU B 1 35 ? -9.038 20.423 13.320 1.00 50.66 35 GLU B N 1
ATOM 566 C CA . GLU B 1 35 ? -9.025 21.876 13.527 1.00 50.32 35 GLU B CA 1
ATOM 567 C C . GLU B 1 35 ? -7.592 22.363 13.770 1.00 50.48 35 GLU B C 1
ATOM 568 O O . GLU B 1 35 ? -6.810 21.691 14.456 1.00 49.83 35 GLU B O 1
ATOM 574 N N . GLY B 1 36 ? -7.256 23.479 13.141 1.00 44.38 36 GLY B N 1
ATOM 575 C CA . GLY B 1 36 ? -5.943 24.093 13.258 1.00 40.45 36 GLY B CA 1
ATOM 576 C C . GLY B 1 36 ? -4.879 23.425 12.413 1.00 39.61 36 GLY B C 1
ATOM 577 O O . GLY B 1 36 ? -3.732 23.852 12.449 1.00 36.34 36 GLY B O 1
ATOM 578 N N . CYS B 1 37 ? -5.247 22.379 11.653 1.00 37.30 37 CYS B N 1
ATOM 579 C CA . CYS B 1 37 ? -4.328 21.659 10.776 1.00 35.98 37 CYS B CA 1
ATOM 580 C C . CYS B 1 37 ? -4.608 21.875 9.309 1.00 37.28 37 CYS B C 1
ATOM 581 O O . CYS B 1 37 ? -5.705 22.292 8.936 1.00 38.29 37 CYS B O 1
ATOM 584 N N . PHE B 1 38 ? -3.615 21.545 8.471 1.00 30.67 38 PHE B N 1
ATOM 585 C CA . PHE B 1 38 ? -3.748 21.663 7.029 1.00 28.47 38 PHE B CA 1
ATOM 586 C C .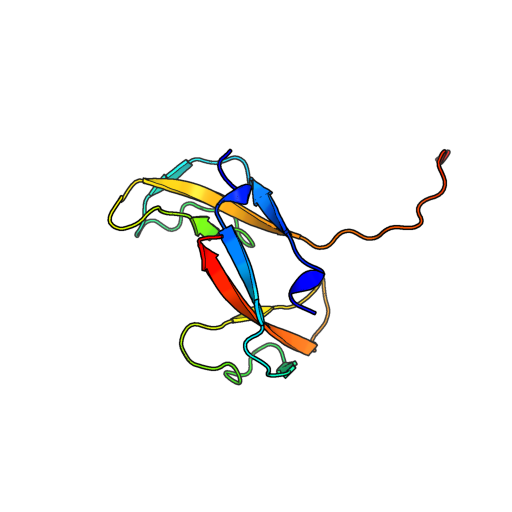 PHE B 1 38 ? -3.273 20.388 6.333 1.00 30.84 38 PHE B C 1
ATOM 587 O O . PHE B 1 38 ? -2.421 19.639 6.846 1.00 27.82 38 PHE B O 1
ATOM 595 N N . CYS B 1 39 ? -3.819 20.164 5.147 1.00 30.74 39 CYS B N 1
ATOM 596 C CA . CYS B 1 39 ? -3.444 19.029 4.325 1.00 32.28 39 CYS B CA 1
ATOM 597 C C . CYS B 1 39 ? -2.141 19.375 3.618 1.00 32.75 39 CYS B C 1
ATOM 598 O O . CYS B 1 39 ? -2.154 20.208 2.737 1.00 29.89 39 CYS B O 1
ATOM 601 N N . GLY B 1 40 ? -1.034 18.805 4.061 1.00 29.15 40 GLY B N 1
ATOM 602 C CA . GLY B 1 40 ? 0.271 19.091 3.468 1.00 27.71 40 GLY B CA 1
ATOM 603 C C . GLY B 1 40 ? 0.494 18.211 2.257 1.00 31.84 40 GLY B C 1
ATOM 604 O O . GLY B 1 40 ? 0.510 16.987 2.385 1.00 30.59 40 GLY B O 1
ATOM 605 N N . LEU B 1 41 ? 0.623 18.818 1.073 1.00 28.21 41 LEU B N 1
ATOM 606 C CA . LEU B 1 41 ? 0.852 18.028 -0.141 1.00 27.84 41 LEU B CA 1
ATOM 607 C C . LEU B 1 41 ? 2.273 18.281 -0.657 1.00 29.05 41 LEU B C 1
ATOM 608 O O . LEU B 1 41 ? 2.692 19.435 -0.765 1.00 27.31 41 LEU B O 1
ATOM 613 N N . LEU B 1 42 ? 3.009 17.200 -0.931 1.00 26.18 42 LEU B N 1
ATOM 614 C CA . LEU B 1 42 ? 4.367 17.276 -1.452 1.00 27.69 42 LEU B CA 1
ATOM 615 C C . LEU B 1 42 ? 4.276 17.371 -2.959 1.00 31.35 42 LEU B C 1
ATOM 616 O O . LEU B 1 42 ? 3.723 16.482 -3.610 1.00 31.05 42 LEU B O 1
ATOM 621 N N . GLY B 1 43 ? 4.809 18.453 -3.494 1.00 28.99 43 GLY B N 1
ATOM 622 C CA . GLY B 1 43 ? 4.814 18.670 -4.936 1.00 30.29 43 GLY B CA 1
ATOM 623 C C . GLY B 1 43 ? 3.425 18.582 -5.531 1.00 34.38 43 GLY B C 1
ATOM 624 O O . GLY B 1 43 ? 2.512 19.266 -5.065 1.00 33.05 43 GLY B O 1
ATOM 625 N N . GLN B 1 44 ? 3.246 17.658 -6.486 1.00 33.77 44 GLN B N 1
ATOM 626 C CA . GLN B 1 44 ? 1.998 17.448 -7.214 1.00 34.30 44 GLN B CA 1
ATOM 627 C C . GLN B 1 44 ? 1.145 16.263 -6.699 1.00 39.88 44 GLN B C 1
ATOM 628 O O . GLN B 1 44 ? 0.186 15.867 -7.370 1.00 40.12 44 GLN B O 1
ATOM 634 N N . ASN B 1 45 ? 1.498 15.690 -5.526 1.00 36.25 45 ASN B N 1
ATOM 635 C CA . ASN B 1 45 ? 0.753 14.566 -4.935 1.00 37.25 45 ASN B CA 1
ATOM 636 C C . ASN B 1 45 ? -0.692 14.975 -4.615 1.00 41.77 45 ASN B C 1
ATOM 637 O O . ASN B 1 45 ? -0.943 16.124 -4.245 1.00 40.05 45 ASN B O 1
ATOM 642 N N . LYS B 1 46 ? -1.631 14.044 -4.776 1.00 41.48 46 LYS B N 1
ATOM 643 C CA . LYS B 1 46 ? -3.045 14.300 -4.485 1.00 42.57 46 LYS B CA 1
ATOM 644 C C . LYS B 1 46 ? -3.335 13.896 -3.049 1.00 45.30 46 LYS B C 1
ATOM 645 O O . LYS B 1 46 ? -4.295 14.372 -2.453 1.00 44.99 46 LYS B O 1
ATOM 651 N N . LYS B 1 47 ? -2.481 13.023 -2.504 1.00 42.85 47 LYS B N 1
ATOM 652 C CA . LYS B 1 47 ? -2.561 12.501 -1.142 1.00 43.28 47 LYS B CA 1
ATOM 653 C C . LYS B 1 47 ? -1.410 13.011 -0.310 1.00 43.11 47 LYS B C 1
ATOM 654 O O . LYS B 1 47 ? -0.262 12.993 -0.754 1.00 40.54 47 LYS B O 1
ATOM 660 N N . GLY B 1 48 ? -1.725 13.433 0.906 1.00 38.02 48 GLY B N 1
ATOM 661 C CA . GLY B 1 48 ? -0.737 13.921 1.849 1.00 34.49 48 GLY B CA 1
ATOM 662 C C . GLY B 1 48 ? -1.064 13.549 3.278 1.00 39.31 48 GLY B C 1
ATOM 663 O O . GLY B 1 48 ? -1.804 12.590 3.541 1.00 39.81 48 GLY B O 1
ATOM 664 N N . HIS B 1 49 ? -0.523 14.329 4.206 1.00 35.51 49 HIS B N 1
ATOM 665 C CA . HIS B 1 49 ? -0.710 14.130 5.636 1.00 37.06 49 HIS B CA 1
ATOM 666 C C . HIS B 1 49 ? -1.084 15.452 6.275 1.00 35.45 49 HIS B C 1
ATOM 667 O O . HIS B 1 49 ? -0.751 16.500 5.743 1.00 30.83 49 HIS B O 1
ATOM 674 N N . CYS B 1 50 ? -1.815 15.398 7.381 1.00 33.67 50 CYS B N 1
ATOM 675 C CA . CYS B 1 50 ? -2.284 16.561 8.114 1.00 32.52 50 CYS B CA 1
ATOM 676 C C . CYS B 1 50 ? -1.199 17.047 9.022 1.00 35.01 50 CYS B C 1
ATOM 677 O O . CYS B 1 50 ? -0.692 16.277 9.838 1.00 35.59 50 CYS B O 1
ATOM 680 N N . TYR B 1 51 ? -0.855 18.337 8.888 1.00 29.94 51 TYR B N 1
ATOM 681 C CA . TYR B 1 51 ? 0.199 18.983 9.669 1.00 28.55 51 TYR B CA 1
ATOM 682 C C . TYR B 1 51 ? -0.276 20.279 10.263 1.00 31.45 51 TYR B C 1
ATOM 683 O O . TYR B 1 51 ? -1.285 20.836 9.844 1.00 31.77 51 TYR B O 1
ATOM 692 N N . LYS B 1 52 ? 0.476 20.767 11.241 1.00 28.73 52 LYS B N 1
ATOM 693 C CA . LYS B 1 52 ? 0.249 22.055 11.857 1.00 28.32 52 LYS B CA 1
ATOM 694 C C . LYS B 1 52 ? 1.620 22.702 12.014 1.00 29.37 52 LYS B C 1
ATOM 695 O O . LYS B 1 52 ? 2.591 22.010 12.278 1.00 29.07 52 LYS B O 1
ATOM 701 N N . ILE B 1 53 ? 1.690 24.029 11.882 1.00 26.37 53 ILE B N 1
ATOM 702 C CA . ILE B 1 53 ? 2.930 24.769 12.082 1.00 24.69 53 ILE B CA 1
ATOM 703 C C . ILE B 1 53 ? 2.863 25.376 13.490 1.00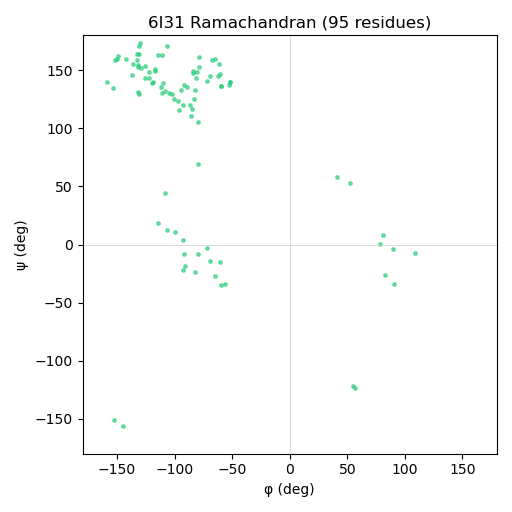 30.71 53 ILE B C 1
ATOM 704 O O . ILE B 1 53 ? 1.907 26.097 13.807 1.00 29.74 53 ILE B O 1
ATOM 709 N N . ILE B 1 54 ? 3.876 25.100 14.307 1.00 27.19 54 ILE B N 1
ATOM 710 C CA . ILE B 1 54 ? 3.954 25.616 15.693 1.00 29.48 54 ILE B CA 1
ATOM 711 C C . ILE B 1 54 ? 5.321 26.268 15.970 1.00 34.98 54 ILE B C 1
ATOM 712 O O . ILE B 1 54 ? 6.209 26.218 15.119 1.00 33.17 54 ILE B O 1
ATOM 717 N N . GLY B 1 55 ? 5.454 26.893 17.147 1.00 35.05 55 GLY B N 1
ATOM 718 C CA . GLY B 1 55 ? 6.705 27.456 17.639 1.00 36.01 55 GLY B CA 1
ATOM 719 C C . GLY B 1 55 ? 7.582 26.286 18.020 1.00 43.75 55 GLY B C 1
ATOM 720 O O . GLY B 1 55 ? 7.059 25.282 18.512 1.00 43.29 55 GLY B O 1
ATOM 721 N N . ASN B 1 56 ? 8.901 26.368 17.732 1.00 43.57 56 ASN B N 1
ATOM 722 C CA . ASN B 1 56 ? 9.878 25.284 17.946 1.00 52.29 56 ASN B CA 1
ATOM 723 C C . ASN B 1 56 ? 9.814 24.648 19.343 1.00 73.17 56 ASN B C 1
ATOM 724 O O . ASN B 1 56 ? 9.797 25.387 20.352 1.00 80.18 56 ASN B O 1
#